Protein AF-A0A945G091-F1 (afdb_monomer)

Solvent-accessible surface area (backbone atoms only — not comparable to full-atom values): 5986 Å² total; per-residue (Å²): 131,83,80,85,82,81,88,81,75,66,48,60,97,57,89,53,49,48,24,36,66,88,66,47,77,51,56,90,90,64,78,88,55,93,84,60,47,62,50,80,39,65,50,77,44,80,45,75,57,96,92,36,83,45,80,46,38,38,39,53,26,40,27,42,51,92,60,67,78,80,75,85,60,57,67,65,52,51,53,50,47,52,61,54,44,64,78,69,50,95,82,124

Radius of gyration: 15.42 Å; Cα contacts (8 Å, |Δi|>4): 99; chains: 1; bounding box: 39×38×38 Å

Nearest PDB structures (foldseek):
  4jg2-assembly1_A  TM=7.233E-01  e=3.868E-02  Bacillus cereus ATCC 10987
  4klk-assembly1_A  TM=6.756E-01  e=4.522E-01  Enterococcus faecalis V583
  5odk-assembly3_C  TM=7.250E-01  e=1.146E+00  Hafnia phage Enc34
  5odk-assembly1_A  TM=7.270E-01  e=1.825E+00  Hafnia phage Enc34

Structure (mmCIF, N/CA/C/O backbone):
data_AF-A0A945G091-F1
#
_entry.id   AF-A0A945G091-F1
#
loop_
_atom_site.group_PDB
_atom_site.id
_atom_site.type_symbol
_atom_site.label_atom_id
_atom_site.label_alt_id
_atom_site.label_comp_id
_atom_site.label_asym_id
_atom_site.label_entity_id
_atom_site.label_seq_id
_atom_site.pdbx_PDB_ins_code
_atom_site.Cartn_x
_atom_site.Cartn_y
_atom_site.Cartn_z
_atom_site.occupancy
_atom_site.B_iso_or_equiv
_atom_site.auth_seq_id
_atom_site.auth_comp_id
_atom_site.auth_asym_id
_atom_site.auth_atom_id
_atom_site.pdbx_PDB_model_num
ATOM 1 N N . GLU A 1 1 ? -5.907 -28.123 2.600 1.00 39.94 1 GLU A N 1
ATOM 2 C CA . GLU A 1 1 ? -6.301 -27.217 3.697 1.00 39.94 1 GLU A CA 1
ATOM 3 C C . GLU A 1 1 ? -6.385 -25.812 3.125 1.00 39.94 1 GLU A C 1
ATOM 5 O O . GLU A 1 1 ? -5.424 -25.375 2.505 1.00 39.94 1 GLU A O 1
ATOM 10 N N . LEU A 1 2 ? -7.554 -25.170 3.191 1.00 40.88 2 LEU A N 1
ATOM 11 C CA . LEU A 1 2 ? -7.739 -23.821 2.650 1.00 40.88 2 LEU A CA 1
ATOM 12 C C . LEU A 1 2 ? -6.927 -22.833 3.491 1.00 40.88 2 LEU A C 1
ATOM 14 O O . LEU A 1 2 ? -7.100 -22.780 4.707 1.00 40.88 2 LEU A O 1
ATOM 18 N N . ALA A 1 3 ? -6.051 -22.060 2.851 1.00 47.66 3 ALA A N 1
ATOM 19 C CA . ALA A 1 3 ? -5.336 -20.982 3.517 1.00 47.66 3 ALA A CA 1
ATOM 20 C C . ALA A 1 3 ? -6.354 -20.007 4.139 1.00 47.66 3 ALA A C 1
ATOM 22 O O . ALA A 1 3 ? -7.231 -19.478 3.453 1.00 47.66 3 ALA A O 1
ATOM 23 N N . ASN A 1 4 ? -6.263 -19.795 5.452 1.00 59.53 4 ASN A N 1
ATOM 24 C CA . ASN A 1 4 ? -7.071 -18.808 6.160 1.00 59.53 4 ASN A CA 1
ATOM 25 C C . ASN A 1 4 ? -6.571 -17.410 5.778 1.00 59.53 4 ASN A C 1
ATOM 27 O O . ASN A 1 4 ? -5.594 -16.915 6.336 1.00 59.53 4 ASN A O 1
ATOM 31 N N . TYR A 1 5 ? -7.212 -16.780 4.797 1.00 65.81 5 TYR A N 1
ATOM 32 C CA . TYR A 1 5 ? -6.895 -15.405 4.426 1.00 65.81 5 TYR A CA 1
ATOM 33 C C . TYR A 1 5 ? -7.419 -14.441 5.497 1.00 65.81 5 TYR A C 1
ATOM 35 O O . TYR A 1 5 ? -8.610 -14.429 5.815 1.00 65.81 5 TYR A O 1
ATOM 43 N N . HIS A 1 6 ? -6.531 -13.604 6.029 1.00 74.94 6 HIS A N 1
ATOM 44 C CA . HIS A 1 6 ? -6.891 -12.502 6.916 1.00 74.94 6 HIS A CA 1
ATOM 45 C C . HIS A 1 6 ? -7.014 -11.212 6.106 1.00 74.94 6 HIS A C 1
ATOM 47 O O . HIS A 1 6 ? -6.127 -10.872 5.326 1.00 74.94 6 HIS A O 1
ATOM 53 N N . LEU A 1 7 ? -8.120 -10.491 6.295 1.00 79.50 7 LEU A N 1
ATOM 54 C CA . LEU A 1 7 ? -8.330 -9.184 5.680 1.00 79.50 7 LEU A CA 1
ATOM 55 C C . LEU A 1 7 ? -7.856 -8.091 6.640 1.00 79.50 7 LEU A C 1
ATOM 57 O O . LEU A 1 7 ? -8.215 -8.107 7.817 1.00 79.50 7 LEU A O 1
ATOM 61 N N . CYS A 1 8 ? -7.088 -7.134 6.127 1.00 82.38 8 CYS A N 1
ATOM 62 C CA . CYS A 1 8 ? -6.656 -5.957 6.867 1.00 82.38 8 CYS A CA 1
ATOM 63 C C . CYS A 1 8 ? -6.720 -4.721 5.965 1.00 82.38 8 CYS A C 1
ATOM 65 O O . CYS A 1 8 ? -6.373 -4.791 4.786 1.00 82.38 8 CYS A O 1
ATOM 67 N N . THR A 1 9 ? -7.150 -3.592 6.525 1.00 87.19 9 THR A N 1
ATOM 68 C CA . THR A 1 9 ? -7.214 -2.309 5.822 1.00 87.19 9 THR A CA 1
ATOM 69 C C . THR A 1 9 ? -6.115 -1.398 6.338 1.00 87.19 9 THR A C 1
ATOM 71 O O . THR A 1 9 ? -6.048 -1.116 7.534 1.00 87.19 9 THR A O 1
ATOM 74 N N . PHE A 1 10 ? -5.290 -0.893 5.425 1.00 91.62 10 PHE A N 1
ATOM 75 C CA . PHE A 1 10 ? -4.284 0.110 5.739 1.00 91.62 10 PHE A CA 1
ATOM 76 C C . PHE A 1 10 ? -4.727 1.480 5.219 1.00 91.62 10 PHE A C 1
ATOM 78 O O . PHE A 1 10 ? -5.290 1.582 4.131 1.00 91.62 10 PHE A O 1
ATOM 85 N N . LYS A 1 11 ? -4.452 2.536 5.987 1.00 89.44 11 LYS A N 1
ATOM 86 C CA . LYS A 1 11 ? -4.727 3.931 5.609 1.00 89.44 11 LYS A CA 1
ATOM 87 C C . LYS A 1 11 ? -3.420 4.719 5.553 1.00 89.44 11 LYS A C 1
ATOM 89 O O . LYS A 1 11 ? -2.512 4.454 6.336 1.00 89.44 11 LYS A O 1
ATOM 94 N N . SER A 1 12 ? -3.323 5.708 4.670 1.00 88.81 12 SER A N 1
ATOM 95 C CA . SER A 1 12 ? -2.207 6.660 4.675 1.00 88.81 12 SER A CA 1
ATOM 96 C C . SER A 1 12 ? -2.702 8.089 4.530 1.00 88.81 12 SER A C 1
ATOM 98 O O . SER A 1 12 ? -3.687 8.337 3.840 1.00 88.81 12 SER A O 1
ATOM 100 N N . PHE A 1 13 ? -1.988 9.020 5.158 1.00 87.44 13 PHE A 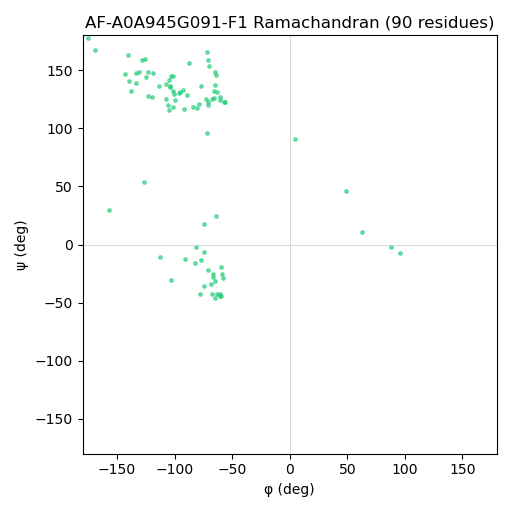N 1
ATOM 101 C CA . PHE A 1 13 ? -2.171 10.462 4.962 1.00 87.44 13 PHE A CA 1
ATOM 102 C C . PHE A 1 13 ? -1.274 11.013 3.846 1.00 87.44 13 PHE A C 1
ATOM 104 O O . PHE A 1 13 ? -1.462 12.141 3.394 1.00 87.44 13 PHE A O 1
ATOM 111 N N . HIS A 1 14 ? -0.295 10.223 3.401 1.00 89.56 14 HIS A N 1
ATOM 112 C CA . HIS A 1 14 ? 0.650 10.584 2.354 1.00 89.56 14 HIS A CA 1
ATOM 113 C C . HIS A 1 14 ? 0.641 9.527 1.254 1.00 89.56 14 HIS A C 1
ATOM 115 O O . HIS A 1 14 ? 0.212 8.394 1.464 1.00 89.56 14 HIS A O 1
ATOM 121 N N . ALA A 1 15 ? 1.120 9.895 0.067 1.00 90.44 15 ALA A N 1
ATOM 122 C CA . ALA A 1 15 ? 1.311 8.914 -0.991 1.00 90.44 15 ALA A CA 1
ATOM 1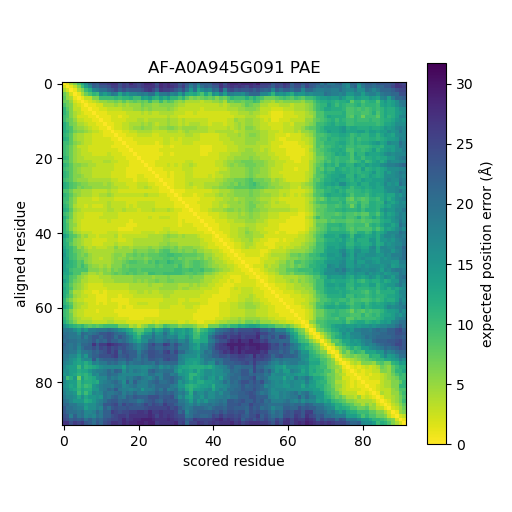23 C C . ALA A 1 15 ? 2.322 7.848 -0.512 1.00 90.44 15 ALA A C 1
ATOM 125 O O . ALA A 1 15 ? 3.424 8.219 -0.096 1.00 90.44 15 ALA A O 1
ATOM 126 N N . PRO A 1 16 ? 1.966 6.552 -0.532 1.00 93.69 16 PRO A N 1
ATOM 127 C CA . PRO A 1 16 ? 2.870 5.494 -0.106 1.00 93.69 16 PRO A CA 1
ATOM 128 C C . PRO A 1 16 ? 4.020 5.329 -1.102 1.00 93.69 16 PRO A C 1
ATOM 130 O O . PRO A 1 16 ? 3.879 5.602 -2.295 1.00 93.69 16 PRO A O 1
ATOM 133 N N . ILE A 1 17 ? 5.160 4.838 -0.620 1.00 94.62 17 ILE A N 1
ATOM 134 C CA . ILE A 1 17 ? 6.293 4.501 -1.485 1.00 94.62 17 ILE A CA 1
ATOM 135 C C . ILE A 1 17 ? 5.925 3.257 -2.296 1.00 94.62 17 ILE A C 1
ATOM 137 O O . ILE A 1 17 ? 5.616 2.215 -1.723 1.00 94.62 17 ILE A O 1
ATOM 141 N N . LEU A 1 18 ? 5.979 3.357 -3.621 1.00 95.81 18 LEU A N 1
ATOM 142 C CA . LEU A 1 18 ? 5.740 2.230 -4.518 1.00 95.81 18 LEU A CA 1
ATOM 143 C C . LEU A 1 18 ? 7.075 1.674 -5.009 1.00 95.81 18 LEU A C 1
ATOM 145 O O . LEU A 1 18 ? 7.919 2.434 -5.489 1.00 95.81 18 LEU A O 1
ATOM 149 N N . GLN A 1 19 ? 7.263 0.361 -4.889 1.00 96.50 19 GLN A N 1
ATOM 150 C CA . GLN A 1 19 ? 8.504 -0.318 -5.251 1.00 96.50 19 GLN A CA 1
ATOM 151 C C . GLN A 1 19 ? 8.283 -1.455 -6.247 1.00 96.50 19 GLN A C 1
ATOM 153 O O . GLN A 1 19 ? 7.302 -2.202 -6.181 1.00 96.50 19 GLN A O 1
ATOM 158 N N . MET A 1 20 ? 9.247 -1.604 -7.147 1.00 95.75 20 MET A N 1
ATOM 159 C CA . MET A 1 20 ? 9.405 -2.790 -7.978 1.00 95.75 20 MET A CA 1
ATOM 160 C C . MET A 1 20 ? 9.917 -3.973 -7.131 1.00 95.75 20 MET A C 1
ATOM 162 O O . MET A 1 20 ? 10.406 -3.776 -6.012 1.00 95.75 20 MET A O 1
ATOM 166 N N . PRO A 1 21 ? 9.851 -5.215 -7.638 1.00 93.69 21 PRO A N 1
ATOM 167 C CA . PRO A 1 21 ? 10.300 -6.394 -6.891 1.00 93.69 21 PRO A CA 1
ATOM 168 C C . PRO A 1 21 ? 11.773 -6.363 -6.454 1.00 93.69 21 PRO A C 1
ATOM 170 O O . PRO A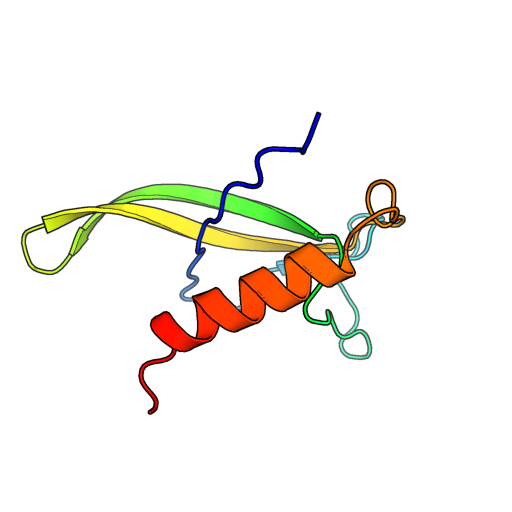 1 21 ? 12.128 -6.969 -5.448 1.00 93.69 21 PRO A O 1
ATOM 173 N N . ASP A 1 22 ? 12.623 -5.616 -7.157 1.00 93.12 22 ASP A N 1
ATOM 174 C CA . ASP A 1 22 ? 14.034 -5.396 -6.810 1.00 93.12 22 ASP A CA 1
ATOM 175 C C . ASP A 1 22 ? 14.254 -4.307 -5.736 1.00 93.12 22 ASP A C 1
ATOM 177 O O . ASP A 1 22 ? 15.384 -4.062 -5.318 1.00 93.12 22 ASP A O 1
ATOM 181 N N . GLY A 1 23 ? 13.182 -3.659 -5.268 1.00 92.81 23 GLY A N 1
ATOM 182 C CA . GLY A 1 23 ? 13.209 -2.594 -4.263 1.00 92.81 23 GLY A CA 1
ATOM 183 C C . GLY A 1 23 ? 13.406 -1.186 -4.833 1.00 92.81 23 GLY A C 1
ATOM 184 O O . GLY A 1 23 ? 13.378 -0.214 -4.072 1.00 92.81 23 GLY A O 1
ATOM 185 N N . THR A 1 24 ? 13.575 -1.044 -6.150 1.00 95.88 24 THR A N 1
ATOM 186 C CA . THR A 1 24 ? 13.664 0.268 -6.807 1.00 95.88 24 THR A CA 1
ATOM 187 C C . THR A 1 24 ? 12.312 0.980 -6.819 1.00 95.88 24 THR A C 1
ATOM 189 O O . THR A 1 24 ? 11.262 0.356 -6.668 1.00 95.88 24 THR A O 1
ATOM 192 N N . VAL A 1 25 ? 12.320 2.308 -6.974 1.00 95.38 25 VAL A N 1
ATOM 193 C CA . VAL A 1 25 ? 11.084 3.103 -7.041 1.00 95.38 25 VAL A CA 1
ATOM 194 C C . VAL A 1 25 ? 10.298 2.741 -8.298 1.00 95.38 25 VAL A C 1
ATOM 196 O O . VAL A 1 25 ? 10.841 2.727 -9.402 1.00 95.38 25 VAL A O 1
ATOM 199 N N . MET A 1 26 ? 9.002 2.495 -8.130 1.00 96.12 26 MET A N 1
ATOM 200 C CA . MET A 1 26 ? 8.101 2.155 -9.221 1.00 96.12 26 MET A CA 1
ATOM 201 C C . MET A 1 26 ? 7.941 3.328 -10.208 1.00 96.12 26 MET A C 1
ATOM 203 O O . MET A 1 26 ? 7.574 4.434 -9.794 1.00 96.12 26 MET A O 1
ATOM 207 N N . PRO A 1 27 ? 8.173 3.115 -11.517 1.00 94.00 27 PRO A N 1
ATOM 208 C CA . PRO A 1 27 ? 7.916 4.127 -12.537 1.00 94.00 27 PRO A CA 1
ATOM 209 C C . PRO A 1 27 ? 6.424 4.454 -12.648 1.00 94.00 27 PRO A C 1
ATOM 211 O O . PRO A 1 27 ? 5.580 3.572 -12.531 1.00 94.00 27 PRO A O 1
ATOM 214 N N . ARG A 1 28 ? 6.088 5.705 -12.993 1.00 89.25 28 ARG A N 1
ATOM 215 C CA . ARG A 1 28 ? 4.687 6.152 -13.170 1.00 89.25 28 ARG A CA 1
ATOM 216 C C . ARG A 1 28 ? 3.909 5.391 -14.250 1.00 89.25 28 ARG A C 1
ATOM 218 O O . ARG A 1 28 ? 2.690 5.473 -14.275 1.00 89.25 28 ARG A O 1
ATOM 225 N N . SER A 1 29 ? 4.602 4.721 -15.169 1.00 92.06 29 SER A N 1
ATOM 226 C CA . SER A 1 29 ? 3.991 3.906 -16.222 1.00 92.06 29 SER A CA 1
ATOM 227 C C . SER A 1 29 ? 3.484 2.552 -15.727 1.00 92.06 29 SER A C 1
ATOM 229 O O . SER A 1 29 ? 2.788 1.867 -16.471 1.00 92.06 29 SER A O 1
ATOM 231 N N . VAL A 1 30 ? 3.878 2.135 -14.523 1.00 90.31 30 VAL A N 1
ATOM 232 C CA . VAL A 1 30 ? 3.473 0.865 -13.925 1.00 90.31 30 VAL A CA 1
ATOM 233 C C . VAL A 1 30 ? 2.268 1.112 -13.027 1.00 90.31 30 VAL A C 1
ATOM 235 O O . VAL A 1 30 ? 2.272 2.016 -12.195 1.00 90.3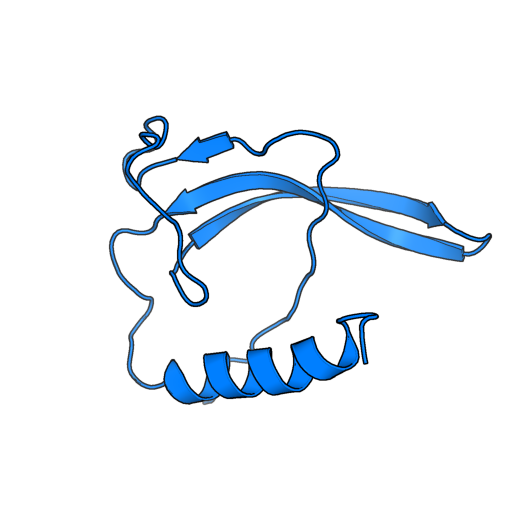1 30 VAL A O 1
ATOM 238 N N . GLU A 1 31 ? 1.241 0.291 -13.202 1.00 87.88 31 GLU A N 1
ATOM 239 C CA . GLU A 1 31 ? 0.025 0.305 -12.398 1.00 87.88 31 GLU A CA 1
ATOM 240 C C . GLU A 1 31 ? -0.055 -0.994 -11.591 1.00 87.88 31 GLU A C 1
ATOM 242 O O . GLU A 1 31 ? 0.207 -2.069 -12.130 1.00 87.88 31 GLU A O 1
ATOM 247 N N . ILE A 1 32 ? -0.419 -0.890 -10.309 1.00 87.62 32 ILE A N 1
ATOM 248 C CA . ILE A 1 32 ? -0.732 -2.042 -9.456 1.00 87.62 32 ILE A CA 1
ATOM 249 C C . ILE A 1 32 ? -2.235 -2.292 -9.563 1.00 87.62 32 ILE A C 1
ATOM 251 O O . ILE A 1 32 ? -3.036 -1.446 -9.161 1.00 87.62 32 ILE A O 1
ATOM 255 N N . LYS A 1 33 ? -2.625 -3.447 -10.094 1.00 83.31 33 LYS A N 1
ATOM 256 C CA . LYS A 1 33 ? -4.026 -3.830 -10.270 1.00 83.31 33 LYS A CA 1
ATOM 257 C C . LYS A 1 33 ? -4.570 -4.515 -9.022 1.00 83.31 33 LYS A C 1
ATOM 259 O O . LYS A 1 33 ? -3.846 -5.116 -8.230 1.00 83.31 33 LYS A O 1
ATOM 264 N N . VAL A 1 34 ? -5.890 -4.461 -8.854 1.00 80.25 34 VAL A N 1
ATOM 265 C CA . VAL A 1 34 ? -6.569 -5.231 -7.805 1.00 80.25 34 VAL A CA 1
ATOM 266 C C . VAL A 1 34 ? -6.316 -6.721 -8.035 1.00 80.25 34 VAL A C 1
ATOM 268 O O . VAL A 1 34 ? -6.586 -7.241 -9.115 1.00 80.25 34 VAL A O 1
ATOM 271 N N . GLY A 1 35 ? -5.821 -7.399 -6.999 1.00 78.06 35 GLY A N 1
ATOM 272 C CA . GLY A 1 35 ? -5.444 -8.812 -7.060 1.00 78.06 35 GLY A CA 1
ATOM 273 C C . GLY A 1 35 ? -3.958 -9.053 -7.322 1.00 78.06 35 GLY A C 1
ATOM 274 O O . GLY A 1 35 ? -3.522 -10.197 -7.191 1.00 78.06 35 GLY A O 1
ATOM 275 N N . ASP A 1 36 ? -3.178 -8.009 -7.623 1.00 82.62 36 ASP A N 1
ATOM 276 C CA . ASP A 1 36 ? -1.733 -8.159 -7.761 1.00 82.62 36 ASP A CA 1
ATOM 277 C C . ASP A 1 36 ? -1.093 -8.554 -6.419 1.00 82.62 36 ASP A C 1
ATOM 279 O O . ASP A 1 36 ? -1.430 -8.001 -5.363 1.00 82.62 36 ASP A O 1
ATOM 283 N N . PRO A 1 37 ? -0.149 -9.508 -6.435 1.00 85.06 37 PRO A N 1
ATOM 284 C CA . PRO A 1 37 ? 0.577 -9.913 -5.247 1.00 85.06 37 PRO A CA 1
ATOM 285 C C . PRO A 1 37 ? 1.541 -8.801 -4.829 1.00 85.06 37 PRO A C 1
ATOM 287 O O . PRO A 1 37 ? 2.463 -8.430 -5.560 1.00 85.06 37 PRO A O 1
ATOM 290 N N . VAL A 1 38 ? 1.351 -8.287 -3.616 1.00 91.00 38 VAL A N 1
ATOM 291 C CA . VAL A 1 38 ? 2.186 -7.216 -3.074 1.00 91.00 38 VAL A CA 1
ATOM 292 C C . VAL A 1 38 ? 2.677 -7.530 -1.671 1.00 91.00 38 VAL A C 1
ATOM 294 O O . VAL A 1 38 ? 1.989 -8.154 -0.863 1.00 91.00 38 VAL A O 1
ATOM 297 N N . ARG A 1 39 ? 3.867 -7.029 -1.352 1.00 91.94 39 ARG A N 1
ATOM 298 C CA . ARG A 1 39 ? 4.307 -6.828 0.025 1.00 91.94 39 ARG A CA 1
ATOM 299 C C . ARG A 1 39 ? 3.873 -5.436 0.469 1.00 91.94 39 ARG A C 1
ATOM 301 O O . ARG A 1 39 ? 4.151 -4.449 -0.207 1.00 91.94 39 ARG A O 1
ATOM 308 N N . VAL A 1 40 ? 3.215 -5.363 1.619 1.00 93.25 40 VAL A N 1
ATOM 309 C CA . VAL A 1 40 ? 2.785 -4.103 2.233 1.00 93.25 40 VAL A CA 1
ATOM 310 C C . VAL A 1 40 ? 3.754 -3.732 3.352 1.00 93.25 40 VAL A C 1
ATOM 312 O O . VAL A 1 40 ? 4.062 -4.563 4.206 1.00 93.25 40 VAL A O 1
ATOM 315 N N . PHE A 1 41 ? 4.212 -2.482 3.364 1.00 93.25 41 PHE A N 1
ATOM 316 C CA . PHE A 1 41 ? 4.970 -1.898 4.466 1.00 93.25 41 PHE A CA 1
ATOM 317 C C . PHE A 1 41 ? 4.071 -0.963 5.264 1.00 93.25 41 PHE A C 1
ATOM 319 O O . PHE A 1 41 ? 3.317 -0.161 4.704 1.00 93.25 41 PHE A O 1
ATOM 326 N N . GLY A 1 42 ? 4.168 -1.050 6.583 1.00 92.12 42 GLY A N 1
ATOM 327 C CA . GLY A 1 42 ? 3.361 -0.222 7.453 1.00 92.12 42 GLY A CA 1
ATOM 328 C C . GLY A 1 42 ? 3.700 -0.379 8.921 1.00 92.12 42 GLY A C 1
ATOM 329 O O . GLY A 1 42 ? 4.546 -1.186 9.305 1.00 92.12 42 GLY A O 1
ATOM 330 N N . ALA A 1 43 ? 3.003 0.405 9.732 1.00 91.50 43 ALA A N 1
ATOM 331 C CA . ALA A 1 43 ? 3.041 0.323 11.183 1.00 91.50 43 ALA A CA 1
ATOM 332 C C . ALA A 1 43 ? 1.628 0.089 11.719 1.00 91.50 43 ALA A C 1
ATOM 334 O O . ALA A 1 43 ? 0.652 0.569 11.145 1.00 91.50 43 ALA A O 1
ATOM 335 N N . MET A 1 44 ? 1.521 -0.624 12.835 1.00 92.81 44 MET A N 1
ATOM 336 C CA . MET A 1 44 ? 0.273 -0.736 13.585 1.00 92.81 44 MET A CA 1
ATOM 337 C C . MET A 1 44 ? 0.358 0.151 14.820 1.00 92.81 44 MET A C 1
ATOM 339 O O . MET A 1 44 ? 1.377 0.156 15.510 1.00 92.81 44 MET A O 1
ATOM 343 N N . GLY A 1 45 ? -0.707 0.893 15.100 1.00 90.50 45 GLY A N 1
ATOM 344 C CA . GLY A 1 45 ? -0.774 1.788 16.249 1.00 90.50 45 GLY A CA 1
ATOM 345 C C . GLY A 1 45 ? -2.161 1.807 16.870 1.00 90.50 45 GLY A C 1
ATOM 346 O O . GLY A 1 45 ? -3.166 1.667 16.177 1.00 90.50 45 GLY A O 1
ATOM 347 N N . GLY A 1 46 ? -2.218 1.974 18.189 1.00 92.00 46 GLY A N 1
ATOM 348 C CA . GLY A 1 46 ? -3.475 2.240 18.880 1.00 92.00 46 GLY A CA 1
ATOM 349 C C . GLY A 1 46 ? -3.883 3.699 18.695 1.00 92.00 46 GLY A C 1
ATOM 350 O O . GLY A 1 46 ? -3.049 4.590 18.842 1.00 92.00 46 GLY A O 1
ATOM 351 N N . MET A 1 47 ? -5.159 3.953 18.416 1.00 88.12 47 MET A N 1
ATOM 352 C CA . MET A 1 47 ? -5.709 5.307 18.382 1.00 88.12 47 MET A CA 1
ATOM 353 C C . MET A 1 47 ? -7.105 5.362 18.999 1.00 88.12 47 MET A C 1
ATOM 355 O O . MET A 1 47 ? -7.762 4.337 19.188 1.00 88.12 47 MET A O 1
ATOM 359 N N . ILE A 1 48 ? -7.541 6.576 19.332 1.00 91.62 48 ILE A N 1
ATOM 360 C CA . ILE A 1 48 ? -8.920 6.849 19.723 1.00 91.62 48 ILE A CA 1
ATOM 361 C C . ILE A 1 48 ? -9.599 7.539 18.541 1.00 91.62 48 ILE A C 1
ATOM 363 O O . ILE A 1 48 ? -9.199 8.637 18.164 1.00 91.62 48 ILE A O 1
ATOM 367 N N . GLU A 1 49 ? -10.605 6.890 17.965 1.00 85.50 49 GLU A N 1
ATOM 368 C CA . GLU A 1 49 ? -11.454 7.415 16.888 1.00 85.50 49 GLU A CA 1
ATOM 369 C C . GLU A 1 49 ? -12.901 7.360 17.387 1.00 85.50 49 GLU A C 1
ATOM 371 O O . GLU A 1 49 ? -13.320 6.336 17.926 1.00 85.50 49 GLU A O 1
ATOM 376 N N . ASP A 1 50 ? -13.639 8.470 17.313 1.00 89.69 50 ASP A N 1
ATOM 377 C CA . ASP A 1 50 ? -15.031 8.565 17.786 1.00 89.69 50 ASP A CA 1
ATOM 378 C C . ASP A 1 50 ? -15.258 8.003 19.204 1.00 89.69 50 ASP A C 1
ATOM 380 O O . ASP A 1 50 ? -16.185 7.236 19.466 1.00 89.69 50 ASP A O 1
ATOM 384 N N . GLN A 1 51 ? -14.369 8.366 20.139 1.00 92.94 51 GLN A N 1
ATOM 385 C CA . GLN A 1 51 ? -14.348 7.889 21.535 1.00 92.94 51 GLN A CA 1
ATOM 386 C C . GLN A 1 51 ? -14.114 6.373 21.708 1.00 92.94 51 GLN A C 1
ATOM 388 O O . GLN A 1 51 ? -14.218 5.852 22.821 1.00 92.94 51 GLN A O 1
ATOM 393 N N . ARG A 1 52 ? -13.742 5.649 20.648 1.00 92.81 52 ARG A N 1
ATOM 394 C CA . ARG A 1 52 ? -13.435 4.213 20.680 1.00 92.81 52 ARG A CA 1
ATOM 395 C C . ARG A 1 52 ? -11.941 3.976 20.538 1.00 92.81 52 ARG A C 1
ATOM 397 O O . ARG A 1 52 ? -11.281 4.596 19.714 1.00 92.81 52 ARG A O 1
ATOM 404 N N . LYS A 1 53 ? -11.408 3.036 21.323 1.00 93.69 53 LYS A N 1
ATOM 405 C CA . LYS A 1 53 ? -10.033 2.548 21.157 1.00 93.69 53 LYS A CA 1
ATOM 406 C C . LYS A 1 53 ? -10.001 1.565 19.996 1.00 93.69 53 LYS A C 1
ATOM 408 O O . LYS A 1 53 ? -10.682 0.543 20.046 1.00 93.69 53 LYS A O 1
ATOM 413 N N . ILE A 1 54 ? -9.196 1.862 18.990 1.00 90.62 54 ILE A N 1
ATOM 414 C CA . ILE A 1 54 ? -9.011 1.014 17.816 1.00 90.62 54 ILE A CA 1
ATOM 415 C C . ILE A 1 54 ? -7.523 0.761 17.579 1.00 90.62 54 ILE A C 1
ATOM 417 O O . ILE A 1 54 ? -6.669 1.522 18.036 1.00 90.62 54 ILE A O 1
ATOM 421 N N . VAL A 1 55 ? -7.215 -0.312 16.853 1.00 89.94 55 VAL A N 1
ATOM 422 C CA . VAL A 1 55 ? -5.885 -0.543 16.281 1.00 89.94 55 VAL A CA 1
ATOM 423 C C . VAL A 1 55 ? -5.964 -0.181 14.806 1.00 89.94 55 VAL A C 1
ATOM 425 O O . VAL A 1 55 ? -6.740 -0.774 14.060 1.00 89.94 55 VAL A O 1
ATOM 428 N N . ALA A 1 56 ? -5.180 0.808 14.399 1.00 89.38 56 ALA A N 1
ATOM 429 C CA . ALA A 1 56 ? -5.081 1.257 13.023 1.00 89.38 56 ALA A CA 1
ATOM 430 C C . ALA A 1 56 ? -3.813 0.701 12.371 1.00 89.38 56 ALA A C 1
ATOM 432 O O . ALA A 1 56 ? -2.763 0.587 13.010 1.00 89.38 56 ALA A O 1
ATOM 433 N N . CYS A 1 57 ? -3.915 0.386 11.081 1.00 92.38 57 CYS A N 1
ATOM 434 C CA . CYS A 1 57 ? -2.783 0.010 10.246 1.00 92.38 57 CYS A CA 1
ATOM 435 C C . CYS A 1 57 ? -2.452 1.175 9.308 1.00 92.38 57 CYS A C 1
ATOM 437 O O . CYS A 1 57 ? -3.291 1.608 8.515 1.00 92.38 57 CYS A O 1
ATOM 439 N N . TYR A 1 58 ? -1.233 1.694 9.404 1.00 92.81 58 TYR A N 1
ATOM 440 C CA . TYR A 1 58 ? -0.752 2.822 8.613 1.00 92.81 58 TYR A CA 1
ATOM 441 C C . TYR A 1 58 ? 0.084 2.323 7.439 1.00 92.81 58 TYR A C 1
ATOM 443 O O . TYR A 1 58 ? 1.059 1.601 7.645 1.00 92.81 58 TYR A O 1
ATOM 451 N N . LEU A 1 59 ? -0.287 2.707 6.219 1.00 95.44 59 LEU A N 1
ATOM 452 C CA . LEU A 1 59 ? 0.409 2.328 4.990 1.00 95.44 59 LEU A CA 1
ATOM 453 C C . LEU A 1 59 ? 1.591 3.269 4.736 1.00 95.44 59 LEU A C 1
ATOM 455 O O . LEU A 1 59 ? 1.390 4.466 4.517 1.00 95.44 59 LEU A O 1
ATOM 459 N N . SER A 1 60 ? 2.807 2.721 4.711 1.00 94.62 60 SER A N 1
ATOM 460 C CA . SER A 1 60 ? 4.020 3.459 4.335 1.00 94.62 60 SER A CA 1
ATOM 461 C C . SER A 1 60 ? 4.494 3.140 2.917 1.00 94.62 60 SER A C 1
ATOM 463 O O . SER A 1 60 ? 5.045 4.015 2.247 1.00 94.62 60 SER A O 1
ATOM 465 N N . GLY A 1 61 ? 4.250 1.925 2.423 1.00 95.38 61 GLY A N 1
ATOM 466 C CA . GLY A 1 61 ? 4.673 1.535 1.084 1.00 95.38 61 GLY A CA 1
ATOM 467 C C . GLY A 1 61 ? 4.084 0.218 0.596 1.00 95.38 61 GLY A C 1
ATOM 468 O O . GLY A 1 61 ? 3.529 -0.562 1.371 1.00 95.38 61 GLY A O 1
ATOM 469 N N . VAL A 1 62 ? 4.238 -0.027 -0.701 1.00 95.50 62 VAL A N 1
ATOM 470 C CA . VAL A 1 62 ? 3.808 -1.243 -1.393 1.00 95.50 62 VAL A CA 1
ATOM 471 C C . VAL A 1 62 ? 4.904 -1.670 -2.364 1.00 95.50 62 VAL A C 1
ATOM 473 O O . VAL A 1 62 ? 5.403 -0.852 -3.133 1.00 95.50 62 VAL A O 1
ATOM 476 N N . GLN A 1 63 ? 5.264 -2.949 -2.3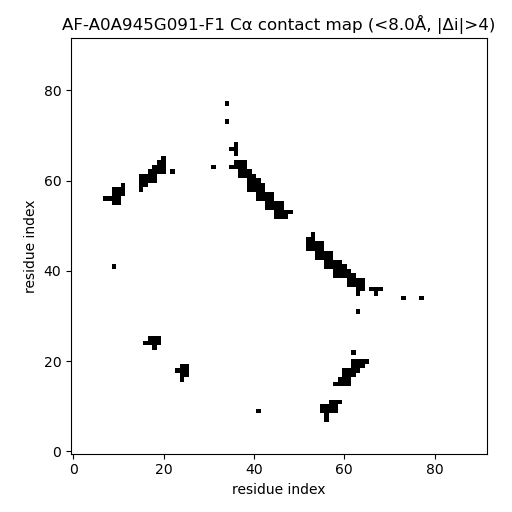49 1.00 94.94 63 GLN A N 1
ATOM 477 C CA . GLN A 1 63 ? 6.224 -3.548 -3.273 1.00 94.94 63 GLN A CA 1
ATOM 478 C C . GLN A 1 63 ? 5.553 -4.662 -4.081 1.00 94.94 63 GLN A C 1
ATOM 480 O O . GLN A 1 63 ? 4.984 -5.580 -3.490 1.00 94.94 63 GLN A O 1
ATOM 485 N N . LEU A 1 64 ? 5.642 -4.603 -5.413 1.00 92.38 64 LEU A N 1
ATOM 486 C CA . LEU A 1 64 ? 5.213 -5.705 -6.284 1.00 92.38 64 LEU A CA 1
ATOM 487 C C . LEU A 1 64 ? 6.067 -6.952 -6.035 1.00 92.38 64 LEU A C 1
ATOM 489 O O . LEU A 1 64 ? 7.266 -6.853 -5.779 1.00 92.38 64 LEU A O 1
ATOM 493 N N . LEU A 1 65 ? 5.463 -8.131 -6.146 1.00 89.00 65 LEU A N 1
ATOM 494 C CA . LEU A 1 65 ? 6.173 -9.406 -6.075 1.00 89.00 65 LEU A CA 1
ATOM 495 C C . LEU A 1 65 ? 6.354 -9.998 -7.483 1.00 89.00 65 LEU A C 1
ATOM 497 O O . LEU A 1 65 ? 5.490 -9.836 -8.339 1.00 89.00 65 LEU A O 1
ATOM 501 N N . ASN A 1 66 ? 7.485 -10.675 -7.721 1.00 74.31 66 ASN A N 1
ATOM 502 C CA . ASN A 1 66 ? 7.823 -11.271 -9.027 1.00 74.31 66 ASN A CA 1
ATOM 503 C C . ASN A 1 66 ? 6.902 -12.435 -9.430 1.00 74.31 66 ASN A C 1
ATOM 505 O O . ASN A 1 66 ? 6.763 -12.713 -10.616 1.00 74.31 66 ASN A O 1
ATOM 509 N N . GLU A 1 67 ? 6.286 -13.114 -8.462 1.00 65.38 67 GLU A N 1
ATOM 510 C CA . GLU A 1 67 ? 5.413 -14.261 -8.703 1.00 65.38 67 GLU A CA 1
ATOM 511 C C . GLU A 1 67 ? 4.126 -14.125 -7.878 1.00 65.38 67 GLU A C 1
ATOM 513 O O . GLU A 1 67 ? 4.185 -13.726 -6.707 1.00 65.38 67 GLU A O 1
ATOM 518 N N . PRO A 1 68 ? 2.952 -14.460 -8.445 1.00 55.28 68 PRO A N 1
ATOM 519 C CA . PRO A 1 68 ? 1.769 -14.689 -7.635 1.00 55.28 68 PRO A CA 1
ATOM 520 C C . PRO A 1 68 ? 2.030 -15.895 -6.725 1.00 55.28 68 PRO A C 1
ATOM 522 O O . PRO A 1 68 ? 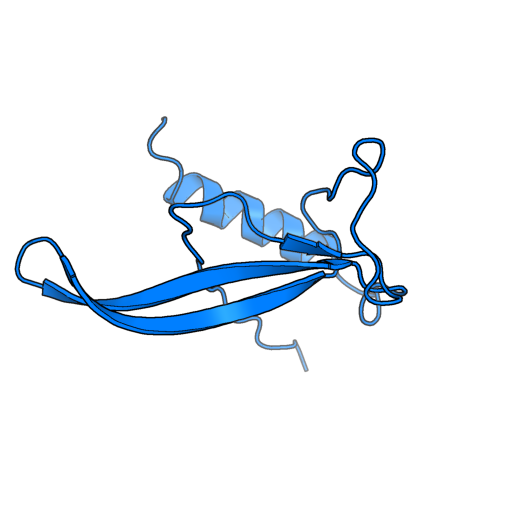2.482 -16.927 -7.226 1.00 55.28 68 PRO A O 1
ATOM 525 N N . PRO A 1 69 ? 1.756 -15.801 -5.409 1.00 52.00 69 PRO A N 1
ATOM 526 C CA . PRO A 1 69 ? 1.844 -16.963 -4.534 1.00 52.00 69 PRO A CA 1
ATOM 527 C C . PRO A 1 69 ? 0.924 -18.044 -5.109 1.00 52.00 69 PRO A C 1
ATOM 529 O O . PRO A 1 69 ? -0.241 -17.751 -5.368 1.00 52.00 69 PRO A O 1
ATOM 532 N N . ASP A 1 70 ? 1.487 -19.223 -5.395 1.00 52.22 70 ASP A N 1
ATOM 533 C CA . ASP A 1 70 ? 0.862 -20.409 -6.002 1.00 52.22 70 ASP A CA 1
ATOM 534 C C . ASP A 1 70 ? -0.598 -20.218 -6.455 1.00 52.22 70 ASP A C 1
ATOM 536 O O . ASP A 1 70 ? -1.561 -20.433 -5.719 1.00 52.22 70 ASP A O 1
ATOM 540 N N . SER A 1 71 ? -0.738 -19.803 -7.714 1.00 48.47 71 SER A N 1
ATOM 541 C CA . SER A 1 71 ? -1.952 -19.325 -8.395 1.00 48.47 71 SER A CA 1
ATOM 542 C C . SER A 1 71 ? -3.105 -20.329 -8.573 1.00 48.47 71 SER A C 1
ATOM 544 O O . SER A 1 71 ? -3.938 -20.154 -9.463 1.00 48.47 71 SER A O 1
ATOM 546 N N . LYS A 1 72 ? -3.220 -21.373 -7.748 1.00 48.00 72 LYS A N 1
ATOM 547 C CA . LYS A 1 72 ? -4.272 -22.379 -7.945 1.00 48.00 72 LYS A CA 1
ATOM 548 C C . LYS A 1 72 ? -5.689 -21.942 -7.552 1.00 48.00 72 LYS A C 1
ATOM 550 O O . LYS A 1 72 ? -6.597 -22.695 -7.871 1.00 48.00 72 LYS A O 1
ATOM 555 N N . ASP A 1 73 ? -5.924 -20.768 -6.944 1.00 50.81 73 ASP A N 1
ATOM 556 C CA . ASP A 1 73 ? -7.300 -2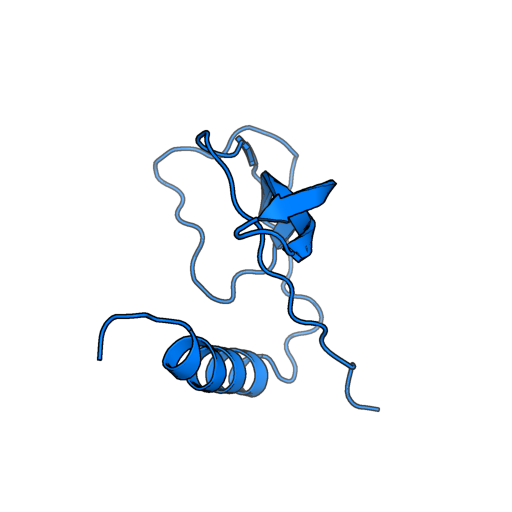0.400 -6.536 1.00 50.81 73 ASP A CA 1
ATOM 557 C C . ASP A 1 73 ? -7.610 -18.890 -6.347 1.00 50.81 73 ASP A C 1
ATOM 559 O O . ASP A 1 73 ? -8.474 -18.502 -5.550 1.00 50.81 73 ASP A O 1
ATOM 563 N N . ASN A 1 74 ? -6.934 -17.994 -7.081 1.00 52.00 74 ASN A N 1
ATOM 564 C CA . ASN A 1 74 ? -7.074 -16.537 -6.876 1.00 52.00 74 ASN A CA 1
ATOM 565 C C . ASN A 1 74 ? -8.424 -15.944 -7.324 1.00 52.00 74 ASN A C 1
ATOM 567 O O . ASN A 1 74 ? -8.818 -14.893 -6.814 1.00 52.00 74 ASN A O 1
ATOM 571 N N . SER A 1 75 ? -9.164 -16.603 -8.224 1.00 55.53 75 SER A N 1
ATOM 572 C CA . SER A 1 75 ? -10.495 -16.141 -8.656 1.00 55.53 75 SER A CA 1
ATOM 573 C C . SER A 1 75 ? -11.465 -16.056 -7.476 1.00 55.53 75 SER A C 1
ATOM 575 O O . SER A 1 75 ? -12.121 -15.036 -7.276 1.00 55.53 75 SER A O 1
ATOM 577 N N . SER A 1 76 ? -11.461 -17.075 -6.615 1.00 58.19 76 SER A N 1
ATOM 578 C CA . SER A 1 76 ? -12.316 -17.134 -5.430 1.00 58.19 76 SER A CA 1
ATOM 579 C C . SER A 1 76 ? -11.973 -16.067 -4.380 1.00 58.19 76 SER A C 1
ATOM 581 O O . SER A 1 76 ? -12.837 -15.668 -3.601 1.00 58.19 76 SER A O 1
ATOM 583 N N . VAL A 1 77 ? -10.717 -15.612 -4.315 1.00 57.56 77 VAL A N 1
ATOM 584 C CA . VAL A 1 77 ? -10.266 -14.569 -3.378 1.00 57.56 77 VAL A CA 1
ATOM 585 C C . VAL A 1 77 ? -10.694 -13.195 -3.878 1.00 57.56 77 VAL A C 1
ATOM 587 O O . VAL A 1 77 ? -11.197 -12.397 -3.092 1.00 57.56 77 VAL A O 1
ATOM 590 N N . ILE A 1 78 ? -10.560 -12.940 -5.182 1.00 60.12 78 ILE A N 1
ATOM 591 C CA . ILE A 1 78 ? -10.989 -11.686 -5.810 1.00 60.12 78 ILE A CA 1
ATOM 592 C C . ILE A 1 78 ? -12.517 -11.556 -5.786 1.00 60.12 78 ILE A C 1
ATOM 594 O O . ILE A 1 78 ? -13.023 -10.490 -5.450 1.00 60.12 78 ILE A O 1
ATOM 598 N N . GLU A 1 79 ? -13.275 -12.617 -6.067 1.00 60.72 79 GLU A N 1
ATOM 599 C CA . GLU A 1 79 ? -14.742 -12.597 -5.948 1.00 60.72 79 GLU A CA 1
ATOM 600 C C . GLU A 1 79 ? -15.199 -12.355 -4.501 1.00 60.72 79 GLU A C 1
ATOM 602 O O . GLU A 1 79 ? -16.079 -11.528 -4.258 1.00 60.72 79 GLU A O 1
ATOM 607 N N . ARG A 1 80 ? -14.552 -12.997 -3.518 1.00 60.50 80 ARG A N 1
ATOM 608 C CA . ARG A 1 80 ? -14.836 -12.769 -2.089 1.00 60.50 80 ARG A CA 1
ATOM 609 C C . ARG A 1 80 ? -14.421 -11.375 -1.616 1.00 60.50 80 ARG A C 1
ATOM 611 O O . ARG A 1 80 ? -15.102 -10.800 -0.767 1.00 60.50 80 ARG A O 1
ATOM 618 N N . LEU A 1 81 ? -13.336 -10.818 -2.156 1.00 64.62 81 LEU A N 1
ATOM 619 C CA . LEU A 1 81 ? -12.934 -9.435 -1.907 1.00 64.62 81 LEU A CA 1
ATOM 620 C C . LEU A 1 81 ? -13.975 -8.468 -2.473 1.00 64.62 81 LEU A C 1
ATOM 622 O O . LEU A 1 81 ? -14.384 -7.572 -1.751 1.00 64.62 81 LEU A O 1
ATOM 626 N N . HIS A 1 82 ? -14.454 -8.669 -3.7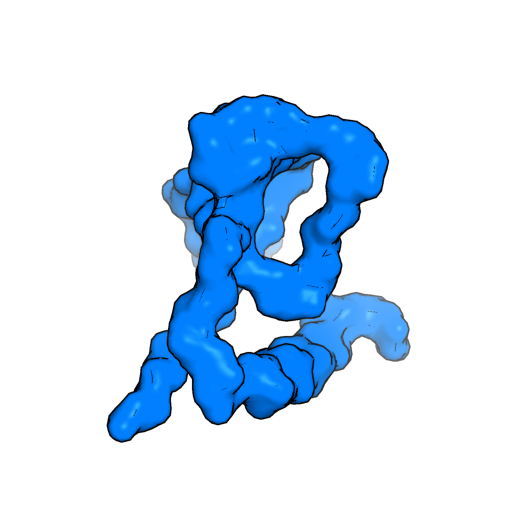05 1.00 63.34 82 HIS A N 1
ATOM 627 C CA . HIS A 1 82 ? -15.520 -7.845 -4.286 1.00 63.34 82 HIS A CA 1
ATOM 628 C C . HIS A 1 82 ? -16.820 -7.922 -3.477 1.00 63.34 82 HIS A C 1
ATOM 630 O O . HIS A 1 82 ? -17.424 -6.885 -3.213 1.00 63.34 82 HIS A O 1
ATOM 636 N N . GLN A 1 83 ? -17.214 -9.117 -3.022 1.00 60.09 83 GLN A N 1
ATOM 637 C CA . GLN A 1 83 ? -18.380 -9.289 -2.148 1.00 60.09 83 GLN A CA 1
ATOM 638 C C . GLN A 1 83 ? -18.224 -8.528 -0.828 1.00 60.09 83 GLN A C 1
ATOM 640 O O . GLN A 1 83 ? -19.151 -7.847 -0.415 1.00 60.09 83 GLN A O 1
ATOM 645 N N . ARG A 1 84 ? -17.050 -8.587 -0.186 1.00 58.41 84 ARG A N 1
ATOM 646 C CA . ARG A 1 84 ? -16.809 -7.849 1.064 1.00 58.41 84 ARG A CA 1
ATOM 647 C C . ARG A 1 84 ? -16.625 -6.351 0.849 1.00 58.41 84 ARG A C 1
ATOM 649 O O . ARG A 1 84 ? -17.044 -5.572 1.689 1.00 58.41 84 ARG A O 1
ATOM 656 N N . LEU A 1 85 ? -16.001 -5.922 -0.245 1.00 57.34 85 LEU A N 1
ATOM 657 C CA . LEU A 1 85 ? -15.831 -4.501 -0.560 1.00 57.34 85 LEU A CA 1
ATOM 658 C C . LEU A 1 85 ? -17.176 -3.815 -0.820 1.00 57.34 85 LEU A C 1
ATOM 660 O O . LEU A 1 85 ? -17.310 -2.646 -0.470 1.00 57.34 85 LEU A O 1
ATOM 664 N N . ALA A 1 86 ? -18.171 -4.529 -1.358 1.00 56.03 86 ALA A N 1
ATOM 665 C CA . ALA A 1 86 ? -19.535 -4.015 -1.494 1.00 56.03 86 ALA A CA 1
ATOM 666 C C . ALA A 1 86 ? -20.152 -3.594 -0.143 1.00 56.03 86 ALA A C 1
ATOM 668 O O . ALA A 1 86 ? -20.930 -2.647 -0.111 1.00 56.03 86 ALA A O 1
ATOM 669 N N . ASP A 1 87 ? -19.743 -4.222 0.965 1.00 50.66 87 ASP A N 1
ATOM 670 C CA . ASP A 1 87 ? -20.190 -3.868 2.320 1.00 50.66 87 ASP A CA 1
ATOM 671 C C . ASP A 1 87 ? -19.419 -2.674 2.926 1.00 50.66 87 ASP A C 1
ATOM 673 O O . ASP A 1 87 ? -19.847 -2.098 3.926 1.00 50.66 87 ASP A O 1
ATOM 677 N N . PHE A 1 88 ? -18.264 -2.304 2.356 1.00 44.53 88 PHE A N 1
ATOM 678 C CA . PHE A 1 88 ? -17.358 -1.275 2.892 1.00 44.53 88 PHE A CA 1
ATOM 679 C C . PHE A 1 88 ? -17.252 -0.012 2.028 1.00 44.53 88 PHE A C 1
ATOM 681 O O . PHE A 1 88 ? -16.675 0.981 2.480 1.00 44.53 88 PHE A O 1
ATOM 688 N N . LEU A 1 89 ? -17.783 -0.018 0.803 1.00 42.06 89 LEU A N 1
ATOM 689 C CA . LEU A 1 89 ? -17.877 1.177 -0.030 1.00 42.06 89 LEU A CA 1
ATOM 690 C C . LEU A 1 89 ? -19.097 2.004 0.416 1.00 42.06 89 LEU A C 1
ATOM 692 O O . LEU A 1 89 ? -20.222 1.530 0.290 1.00 42.06 89 LEU A O 1
ATOM 696 N N . PRO A 1 90 ? -18.922 3.250 0.899 1.00 42.97 90 PRO A N 1
ATOM 697 C CA . PRO A 1 90 ? -20.020 4.066 1.429 1.00 42.97 90 PRO A CA 1
ATOM 698 C C . PRO A 1 90 ? -20.949 4.650 0.344 1.00 42.97 90 PRO A C 1
ATOM 700 O O . PRO A 1 90 ? -21.629 5.639 0.592 1.00 42.97 90 PRO A O 1
ATOM 703 N N . TRP A 1 91 ? -20.920 4.104 -0.876 1.00 41.41 91 TRP A N 1
ATOM 704 C CA . TRP A 1 91 ? -21.557 4.669 -2.072 1.00 41.41 91 TRP A CA 1
ATOM 705 C C . TRP A 1 91 ? -22.475 3.652 -2.762 1.00 41.41 91 TRP A C 1
ATOM 707 O O . TRP A 1 91 ? -22.349 3.413 -3.961 1.00 41.41 91 TR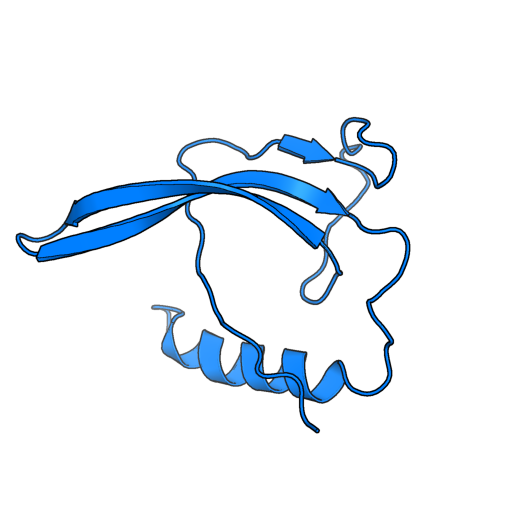P A O 1
ATOM 717 N N . ASN A 1 92 ? -23.401 3.081 -1.992 1.00 40.03 92 ASN A N 1
ATOM 718 C CA . ASN A 1 92 ? -24.709 2.661 -2.498 1.00 40.03 92 ASN A CA 1
ATOM 719 C C . ASN A 1 92 ? -25.790 3.463 -1.777 1.00 40.03 92 ASN A C 1
ATOM 721 O O . ASN A 1 92 ? -25.721 3.526 -0.528 1.00 40.03 92 ASN A O 1
#

Sequence (92 aa):
ELANYHLCTFKSFHAPILQMPDGTVMPRSVEIKVGDPVRVFGAMGGMIEDQRKIVACYLSGVQLLNEPPDSKDNSSVIERLHQRLADFLPWN

Secondary structure (DSSP, 8-state):
----PPP--EE-SSPPEEE-TTSPBPPTT--PPTT--EEEEEEEEEEEETTEEEEEEEEEEEEE-SS-S--SSHHHHHHHHHHHHHTT-S--

Mean predicted aligned error: 9.86 Å

Foldseek 3Di:
DDPPDDDDDADEPDDAQEEEQVRHGDDPVDDDDVLFDKDWDWDWDWDQDPNDTDIHTHTRYIYGHPDDDPPPDSVVVSVVVVVVVVVVPPPD

pLDDT: mean 77.79, std 18.52, range [39.94, 96.5]